Protein AF-A0A392UHX6-F1 (afdb_monomer_lite)

Foldseek 3Di:
DCPDPVNVVVLQVLQDVQQCQVQDPDPDDDPDDRHDLQWDQDPVRDIDGHVVGQADPPPRAGSVHDPDVDDPVVPD

Structure (mmCIF, N/CA/C/O backbone):
data_AF-A0A392UHX6-F1
#
_entry.id   AF-A0A392UHX6-F1
#
loop_
_atom_site.group_PDB
_atom_site.id
_atom_site.type_symbol
_atom_site.label_atom_id
_atom_site.label_alt_id
_atom_site.label_comp_id
_atom_site.label_asym_id
_atom_site.label_entity_id
_atom_site.label_seq_id
_atom_site.pdbx_PDB_ins_code
_atom_site.Cartn_x
_atom_site.Cartn_y
_atom_site.Cartn_z
_atom_site.occupancy
_atom_site.B_iso_or_equiv
_atom_site.auth_seq_id
_atom_site.auth_comp_id
_atom_site.auth_asym_id
_atom_site.auth_atom_id
_atom_site.pdbx_PDB_model_num
ATOM 1 N N . GLN A 1 1 ? -3.293 2.005 22.025 1.00 92.44 1 GLN A N 1
ATOM 2 C CA . GLN A 1 1 ? -2.113 2.753 21.547 1.00 92.44 1 GLN A CA 1
ATOM 3 C C . GLN A 1 1 ? -1.716 2.205 20.176 1.00 92.44 1 GLN A C 1
ATOM 5 O O . GLN A 1 1 ? -1.977 1.024 19.948 1.00 92.44 1 GLN A O 1
ATOM 10 N N . PRO A 1 2 ? -1.197 3.028 19.251 1.00 96.81 2 PRO A N 1
ATOM 11 C CA . PRO A 1 2 ? -0.937 2.631 17.860 1.00 96.81 2 PRO A CA 1
ATOM 12 C C . PRO A 1 2 ? 0.104 1.511 17.692 1.00 96.81 2 PRO A C 1
ATOM 14 O O . PRO A 1 2 ? 0.010 0.710 16.768 1.00 96.81 2 PRO A O 1
ATOM 17 N N . GLU A 1 3 ? 1.061 1.418 18.605 1.00 97.56 3 GLU A N 1
ATOM 18 C CA . GLU A 1 3 ? 2.133 0.423 18.637 1.00 97.56 3 GLU A CA 1
ATOM 19 C C . GLU A 1 3 ? 1.671 -0.971 19.085 1.00 97.56 3 GLU A C 1
ATOM 21 O O . GLU A 1 3 ? 2.425 -1.939 18.979 1.00 97.56 3 GLU A O 1
ATOM 26 N N . SER A 1 4 ? 0.440 -1.105 19.592 1.00 98.56 4 SER A N 1
ATOM 27 C CA . SER A 1 4 ? -0.046 -2.400 20.058 1.00 98.56 4 SER A CA 1
ATOM 28 C C . SER A 1 4 ? -0.285 -3.351 18.885 1.00 98.56 4 SER A C 1
ATOM 30 O O . SER A 1 4 ? -0.801 -2.973 17.829 1.00 98.56 4 SER A O 1
ATOM 32 N N . LEU A 1 5 ? 0.027 -4.634 19.087 1.00 98.19 5 LEU A N 1
ATOM 33 C CA . LEU A 1 5 ? -0.195 -5.664 18.070 1.00 98.19 5 LEU A CA 1
ATOM 34 C C . LEU A 1 5 ? -1.668 -5.747 17.643 1.00 98.19 5 LEU A C 1
ATOM 36 O O . LEU A 1 5 ? -1.967 -5.989 16.475 1.00 98.19 5 LEU A O 1
ATOM 40 N N . GLU A 1 6 ? -2.589 -5.531 18.581 1.00 98.38 6 GLU A N 1
ATOM 41 C CA . GLU A 1 6 ? -4.024 -5.462 18.308 1.00 98.38 6 GLU A CA 1
ATOM 42 C C . GLU A 1 6 ? -4.364 -4.308 17.356 1.00 98.38 6 GLU A C 1
ATOM 44 O O . GLU A 1 6 ? -5.067 -4.518 16.365 1.00 98.38 6 GLU A O 1
ATOM 49 N N . CYS A 1 7 ? -3.822 -3.111 17.609 1.00 98.25 7 CYS A N 1
ATOM 50 C CA . CYS A 1 7 ? -4.043 -1.951 16.754 1.00 98.25 7 CYS A CA 1
ATOM 51 C C . CYS A 1 7 ? -3.526 -2.215 15.338 1.00 98.25 7 CYS A C 1
ATOM 53 O O . CYS A 1 7 ? -4.282 -2.088 14.376 1.00 98.25 7 CYS A O 1
ATOM 55 N N . VAL A 1 8 ? -2.282 -2.687 15.208 1.00 98.12 8 VAL A N 1
ATOM 56 C CA . VAL A 1 8 ? -1.671 -2.979 13.902 1.00 98.12 8 VAL A CA 1
ATOM 57 C C . VAL A 1 8 ? -2.453 -4.058 13.142 1.00 98.12 8 VAL A C 1
ATOM 59 O O . VAL A 1 8 ? -2.681 -3.920 11.938 1.00 98.12 8 VAL A O 1
ATOM 62 N N . ARG A 1 9 ? -2.925 -5.111 13.824 1.00 98.19 9 ARG A N 1
ATOM 63 C CA . ARG A 1 9 ? -3.781 -6.146 13.214 1.00 98.19 9 ARG A CA 1
ATOM 64 C C . ARG A 1 9 ? -5.111 -5.573 12.725 1.00 98.19 9 ARG A C 1
ATOM 66 O O . ARG A 1 9 ? -5.533 -5.903 11.618 1.00 98.19 9 ARG A O 1
ATOM 73 N N . ARG A 1 10 ? -5.745 -4.692 13.504 1.00 97.88 10 ARG A N 1
ATOM 74 C CA . ARG A 1 10 ? -6.998 -4.023 13.119 1.00 97.88 10 ARG A CA 1
ATOM 75 C C . ARG A 1 10 ? -6.805 -3.107 11.913 1.00 97.88 10 ARG A C 1
ATOM 77 O O . ARG A 1 10 ? -7.578 -3.185 10.963 1.00 97.88 10 ARG A O 1
ATOM 84 N N . VAL A 1 11 ? -5.767 -2.273 11.931 1.00 97.69 11 VAL A N 1
ATOM 85 C CA . VAL A 1 11 ? -5.429 -1.355 10.832 1.00 97.69 11 VAL A CA 1
ATOM 86 C C . VAL A 1 11 ? -5.139 -2.137 9.548 1.00 97.69 11 VAL A C 1
ATOM 88 O O . VAL A 1 11 ? -5.668 -1.794 8.492 1.00 97.69 11 VAL A O 1
ATOM 91 N N . ARG A 1 12 ? -4.386 -3.243 9.642 1.00 97.25 12 ARG A N 1
ATOM 92 C CA . ARG A 1 12 ? -4.154 -4.158 8.513 1.00 97.25 12 ARG A CA 1
ATOM 93 C C . ARG A 1 12 ? -5.466 -4.709 7.947 1.00 97.25 12 ARG A C 1
ATOM 95 O O . ARG A 1 12 ? -5.649 -4.665 6.735 1.00 97.25 12 ARG A O 1
ATOM 102 N N . ALA A 1 13 ? -6.366 -5.207 8.797 1.00 97.56 13 ALA A N 1
ATOM 103 C CA . ALA A 1 13 ? -7.641 -5.777 8.356 1.00 97.56 13 ALA A CA 1
ATOM 104 C C . ALA A 1 13 ? -8.527 -4.742 7.638 1.00 97.56 13 ALA A C 1
ATOM 106 O O . ALA A 1 13 ? -9.140 -5.054 6.618 1.00 97.56 13 ALA A O 1
ATOM 107 N N . ILE A 1 14 ? -8.543 -3.495 8.125 1.00 97.62 14 ILE A N 1
ATOM 108 C CA . ILE A 1 14 ? -9.230 -2.378 7.458 1.00 97.62 14 ILE A CA 1
ATOM 109 C C . ILE A 1 14 ? -8.623 -2.129 6.072 1.00 97.62 14 ILE A C 1
ATOM 111 O O . ILE A 1 14 ? -9.357 -2.067 5.089 1.00 97.62 14 ILE A O 1
ATOM 115 N N . GLY A 1 15 ? -7.292 -2.052 5.974 1.00 97.44 15 GLY A N 1
ATOM 116 C CA . GLY A 1 15 ? -6.605 -1.864 4.693 1.00 97.44 15 GLY A CA 1
ATOM 117 C C . GLY A 1 15 ? -6.868 -2.993 3.690 1.00 97.44 15 GLY A C 1
ATOM 118 O O . GLY A 1 15 ? -7.009 -2.729 2.498 1.00 97.44 15 GLY A O 1
ATOM 119 N N . GLU A 1 16 ? -6.973 -4.241 4.156 1.00 96.12 16 GLU A N 1
ATOM 120 C CA . GLU A 1 16 ? -7.304 -5.404 3.319 1.00 96.12 16 GLU A CA 1
ATOM 121 C C . GLU A 1 16 ? -8.744 -5.371 2.801 1.00 96.12 16 GLU A C 1
ATOM 123 O O . GLU A 1 16 ? -8.980 -5.669 1.631 1.00 96.12 16 GLU A O 1
ATOM 128 N N . MET A 1 17 ? -9.703 -5.000 3.650 1.00 96.31 17 MET A N 1
ATOM 129 C CA . MET A 1 17 ? -11.104 -4.850 3.252 1.00 96.31 17 MET A CA 1
ATOM 130 C C . MET A 1 17 ? -11.270 -3.716 2.236 1.00 96.31 17 MET A C 1
ATOM 132 O O . MET A 1 17 ? -11.901 -3.912 1.200 1.00 96.31 17 MET A O 1
ATOM 136 N N . ASN A 1 18 ? -10.654 -2.564 2.501 1.00 97.25 18 ASN A N 1
ATOM 137 C CA . ASN A 1 18 ? -10.729 -1.410 1.612 1.00 97.25 18 ASN A CA 1
ATOM 138 C C . ASN A 1 18 ? -10.070 -1.698 0.259 1.00 97.25 18 ASN A C 1
ATOM 140 O O . ASN A 1 18 ? -10.621 -1.327 -0.768 1.00 97.25 18 ASN A O 1
ATOM 144 N N . TRP A 1 19 ? -8.935 -2.408 0.232 1.00 95.75 19 TRP A N 1
ATOM 145 C CA . TRP A 1 19 ? -8.306 -2.807 -1.029 1.00 95.75 19 TRP A CA 1
ATOM 146 C C . TRP A 1 19 ? -9.217 -3.708 -1.874 1.00 95.75 19 TRP A C 1
ATOM 148 O O . TRP A 1 19 ? -9.333 -3.500 -3.077 1.00 95.75 19 TRP A O 1
ATOM 158 N N . LYS A 1 20 ? -9.911 -4.674 -1.256 1.00 94.12 20 LYS A N 1
ATOM 159 C CA . LYS A 1 20 ? -10.877 -5.525 -1.975 1.00 94.12 20 LYS A CA 1
ATOM 160 C C . LYS A 1 20 ? -12.011 -4.715 -2.598 1.00 94.12 20 LYS A C 1
ATOM 162 O O . LYS A 1 20 ? -12.438 -5.055 -3.691 1.00 94.12 20 LYS A O 1
ATOM 167 N N . GLN A 1 21 ? -12.494 -3.683 -1.903 1.00 96.00 21 GLN A N 1
ATOM 168 C CA . GLN A 1 21 ? -13.530 -2.790 -2.422 1.00 96.00 21 GLN A CA 1
ATOM 169 C C . GLN A 1 21 ? -12.987 -1.897 -3.546 1.00 96.00 21 GLN A C 1
ATOM 171 O O . GLN A 1 21 ? -13.638 -1.750 -4.570 1.00 96.00 21 GLN A O 1
ATOM 176 N N . PHE A 1 22 ? -11.781 -1.350 -3.372 1.00 95.25 22 PHE A N 1
ATOM 177 C CA . PHE A 1 22 ? -11.114 -0.504 -4.361 1.00 95.25 22 PHE A CA 1
ATOM 178 C C . PHE A 1 22 ? -10.835 -1.244 -5.677 1.00 95.25 22 PHE A C 1
ATOM 180 O O . PHE A 1 22 ? -11.048 -0.694 -6.747 1.00 95.25 22 PHE A O 1
ATOM 187 N N . ALA A 1 23 ? -10.377 -2.496 -5.596 1.00 94.00 23 ALA A N 1
ATOM 188 C CA . ALA A 1 23 ? -10.060 -3.324 -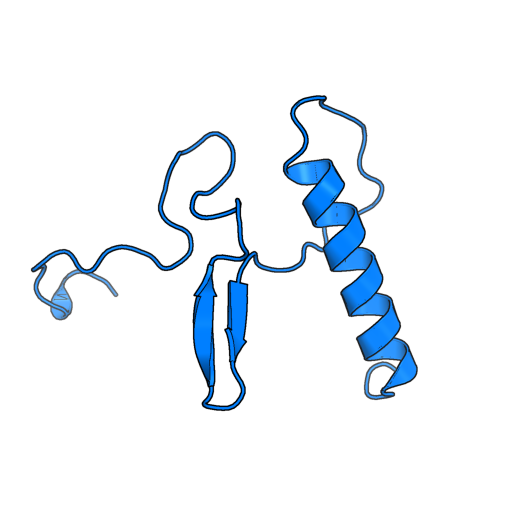6.759 1.00 94.00 23 ALA A CA 1
ATOM 189 C C . ALA A 1 23 ? -11.265 -4.124 -7.298 1.00 94.00 23 ALA A C 1
ATOM 191 O O . ALA A 1 23 ? -11.086 -4.992 -8.152 1.00 94.00 23 ALA A O 1
ATOM 192 N N . ALA A 1 24 ? -12.475 -3.902 -6.772 1.00 94.00 24 ALA A N 1
ATOM 193 C CA . ALA A 1 24 ? -13.674 -4.571 -7.262 1.00 94.00 24 ALA A CA 1
ATOM 194 C C . ALA A 1 24 ? -14.125 -3.976 -8.604 1.00 94.00 24 ALA A C 1
ATOM 196 O O . ALA A 1 24 ? -13.992 -2.782 -8.843 1.00 94.00 24 ALA A O 1
ATOM 197 N N . ASN A 1 25 ? -14.739 -4.805 -9.453 1.00 92.38 25 ASN A N 1
ATOM 198 C CA . ASN A 1 25 ? -15.304 -4.349 -10.729 1.00 92.38 25 ASN A CA 1
ATOM 199 C C . ASN A 1 25 ? -16.463 -3.354 -10.545 1.00 92.38 25 ASN A C 1
ATOM 201 O O . ASN A 1 25 ? -16.729 -2.537 -11.422 1.00 92.38 25 ASN A O 1
ATOM 205 N N . GLU A 1 26 ? -17.189 -3.454 -9.429 1.00 94.31 26 GLU A N 1
ATOM 206 C CA . GLU A 1 26 ? -18.304 -2.567 -9.111 1.00 94.31 26 GLU A CA 1
ATOM 207 C C . GLU A 1 26 ? -17.830 -1.387 -8.264 1.00 94.31 26 GLU A C 1
ATOM 209 O O . GLU A 1 26 ? -17.319 -1.555 -7.154 1.00 94.31 26 GLU A O 1
ATOM 214 N N . VAL A 1 27 ? -18.065 -0.176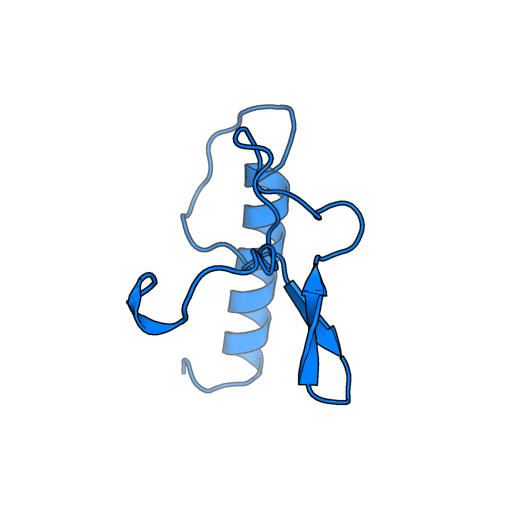 -8.768 1.00 93.19 27 VAL A N 1
ATOM 215 C CA . VAL A 1 27 ? -17.739 1.055 -8.048 1.00 93.19 27 VAL A CA 1
ATOM 216 C C . VAL A 1 27 ? -18.760 1.276 -6.940 1.00 93.19 27 VAL A C 1
ATOM 218 O O . VAL A 1 27 ? -19.958 1.418 -7.184 1.00 93.19 27 VAL A O 1
ATOM 221 N N . THR A 1 28 ? -18.271 1.340 -5.706 1.00 94.88 28 THR A N 1
ATOM 222 C CA . THR A 1 28 ? -19.084 1.594 -4.515 1.00 94.88 28 THR A CA 1
ATOM 223 C C . THR A 1 28 ? -18.425 2.657 -3.643 1.00 94.88 28 THR A C 1
ATOM 225 O O . THR A 1 28 ? -17.211 2.855 -3.686 1.00 94.88 28 THR A O 1
ATOM 228 N N . GLU A 1 29 ? -19.222 3.365 -2.843 1.00 95.94 29 GLU A N 1
ATOM 229 C CA . GLU A 1 29 ? -18.697 4.392 -1.946 1.00 95.94 29 GLU A CA 1
ATOM 230 C C . GLU A 1 29 ? -17.837 3.757 -0.838 1.00 95.94 29 GLU A C 1
ATOM 232 O O . GLU A 1 29 ? -18.281 2.880 -0.088 1.00 95.94 29 GLU A O 1
ATOM 237 N N . MET A 1 30 ? -16.587 4.210 -0.732 1.00 95.06 30 MET A N 1
ATOM 238 C CA . MET A 1 30 ? -15.647 3.763 0.292 1.00 95.06 30 MET A CA 1
ATOM 239 C C . MET A 1 30 ? -15.687 4.689 1.505 1.00 95.06 30 MET A C 1
ATOM 241 O O . MET A 1 30 ? -15.664 5.909 1.379 1.00 95.06 30 MET A O 1
ATOM 245 N N . ARG A 1 31 ? -15.659 4.111 2.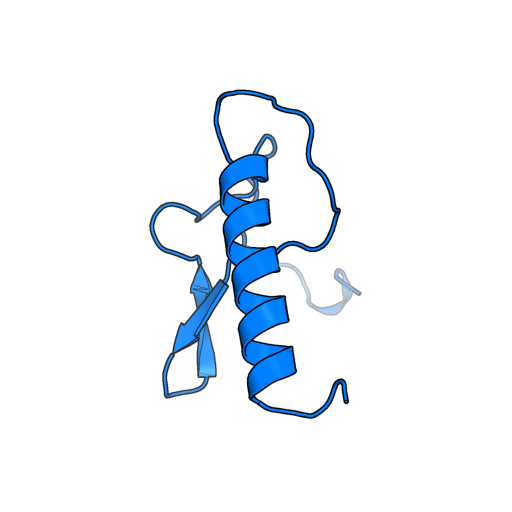709 1.00 92.00 31 ARG A N 1
ATOM 246 C CA . ARG A 1 31 ? -15.684 4.874 3.974 1.00 92.00 31 ARG A CA 1
ATOM 247 C C . ARG A 1 31 ? -14.299 5.273 4.499 1.00 92.00 31 ARG A C 1
ATOM 249 O O . ARG A 1 31 ? -14.182 5.743 5.628 1.00 92.00 31 ARG A O 1
ATOM 256 N N . GLY A 1 32 ? -13.240 5.059 3.720 1.00 93.06 32 GLY A N 1
ATOM 257 C CA . GLY A 1 32 ? -11.876 5.412 4.101 1.00 93.06 32 GLY A CA 1
ATOM 258 C C . GLY A 1 32 ? -10.869 5.172 2.981 1.00 93.06 32 GLY A C 1
ATOM 259 O O . GLY A 1 32 ? -11.129 4.421 2.048 1.00 93.06 32 GLY A O 1
ATOM 260 N N . HIS A 1 33 ? -9.702 5.805 3.103 1.00 96.38 33 HIS A N 1
ATOM 261 C CA . HIS A 1 33 ? -8.666 5.820 2.059 1.00 96.38 33 HIS A CA 1
ATOM 262 C C . HIS A 1 33 ? -7.441 4.962 2.391 1.00 96.38 33 HIS A C 1
ATOM 264 O O . HIS A 1 33 ? -6.516 4.858 1.592 1.00 96.38 33 HIS A O 1
ATOM 270 N N . LEU A 1 34 ? -7.407 4.350 3.579 1.00 97.62 34 LEU A N 1
ATOM 271 C CA . LEU A 1 34 ? -6.331 3.435 3.937 1.00 97.62 34 LEU A CA 1
ATOM 272 C C . LEU A 1 34 ? -6.484 2.140 3.140 1.00 97.62 34 LEU A C 1
ATOM 274 O O . LEU A 1 34 ? -7.442 1.400 3.359 1.00 97.62 34 LEU A O 1
ATOM 278 N N . LEU A 1 35 ? -5.509 1.848 2.285 1.00 97.38 35 LEU A N 1
ATOM 279 C CA . LEU A 1 35 ? -5.423 0.612 1.517 1.00 97.38 35 LEU A CA 1
ATOM 280 C C . LEU A 1 35 ? -4.188 -0.179 1.941 1.00 97.38 35 LEU A C 1
ATOM 282 O O . LEU A 1 35 ? -3.129 0.392 2.210 1.00 97.38 35 LEU A O 1
ATOM 286 N N . LYS A 1 36 ? -4.301 -1.509 1.964 1.00 95.50 36 LYS A N 1
ATOM 287 C CA . LYS A 1 36 ? -3.115 -2.366 1.968 1.00 95.50 36 LYS A CA 1
ATOM 288 C C . LYS A 1 36 ? -2.426 -2.217 0.614 1.00 95.50 36 LYS A C 1
ATOM 290 O O . LYS A 1 36 ? -3.052 -2.447 -0.414 1.00 95.50 36 LYS A O 1
ATOM 295 N N . TYR A 1 37 ? -1.138 -1.889 0.619 1.00 96.38 37 TYR A N 1
ATOM 296 C CA . TYR A 1 37 ? -0.346 -1.942 -0.605 1.00 96.38 37 TYR A CA 1
ATOM 297 C C . TYR A 1 37 ? -0.304 -3.395 -1.119 1.00 96.38 37 TYR A C 1
ATOM 299 O O . TYR A 1 37 ? -0.025 -4.283 -0.305 1.00 96.38 37 TYR A O 1
ATOM 307 N N . PRO A 1 38 ? -0.598 -3.666 -2.406 1.00 95.44 38 PRO A N 1
ATOM 308 C CA . PRO A 1 38 ? -0.935 -5.004 -2.911 1.00 95.44 38 PRO A CA 1
ATOM 309 C C . PRO A 1 38 ? 0.270 -5.938 -3.113 1.00 95.44 38 PRO A C 1
ATOM 311 O O 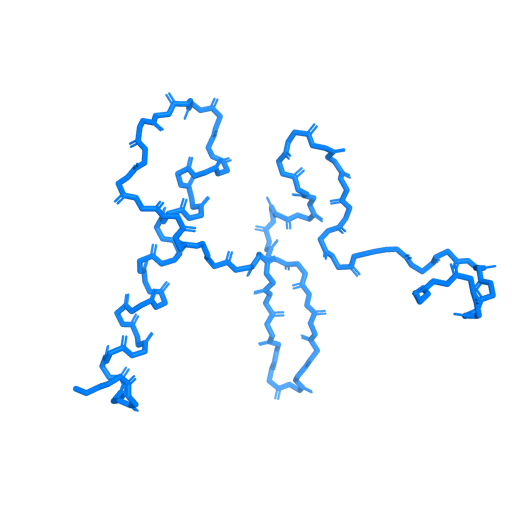. PRO A 1 38 ? 0.427 -6.604 -4.136 1.00 95.44 38 PRO A O 1
ATOM 314 N N . VAL A 1 39 ? 1.131 -6.011 -2.102 1.00 95.75 39 VAL A N 1
ATOM 315 C CA . VAL A 1 39 ? 2.310 -6.870 -2.060 1.00 95.75 39 VAL A CA 1
ATOM 316 C C . VAL A 1 39 ? 2.208 -7.905 -0.946 1.00 95.75 39 VAL A C 1
ATOM 318 O O . VAL A 1 39 ? 1.623 -7.672 0.117 1.00 95.75 39 VAL A O 1
ATOM 321 N N . ASP A 1 40 ? 2.820 -9.053 -1.200 1.00 94.31 40 ASP A N 1
ATOM 322 C CA . ASP A 1 40 ? 3.132 -10.083 -0.222 1.00 94.31 40 ASP A CA 1
ATOM 323 C C . ASP A 1 40 ? 4.630 -10.068 0.088 1.00 94.31 40 ASP A C 1
ATOM 325 O O . ASP A 1 40 ? 5.462 -9.838 -0.795 1.00 94.31 40 ASP A O 1
ATOM 329 N N . VAL A 1 41 ? 4.973 -10.334 1.345 1.00 94.81 41 VAL A N 1
ATOM 330 C CA . VAL A 1 41 ? 6.362 -10.430 1.799 1.00 94.81 41 VAL A CA 1
ATOM 331 C C . VAL A 1 41 ? 6.564 -11.818 2.373 1.00 94.81 41 VAL A C 1
ATOM 333 O O . VAL A 1 41 ? 5.931 -12.194 3.362 1.00 94.81 41 VAL A O 1
ATOM 336 N N . ASP A 1 42 ? 7.452 -12.587 1.748 1.00 94.38 42 ASP A N 1
ATOM 337 C CA . ASP A 1 42 ? 7.734 -13.941 2.204 1.00 94.38 42 ASP A CA 1
ATOM 338 C C . ASP A 1 42 ? 8.599 -13.968 3.479 1.00 94.38 42 ASP A C 1
ATOM 340 O O . ASP A 1 42 ? 9.096 -12.951 3.963 1.00 94.38 42 ASP A O 1
ATOM 344 N N . ARG A 1 43 ? 8.823 -15.167 4.033 1.00 95.69 43 ARG A N 1
ATOM 345 C CA . ARG A 1 43 ? 9.640 -15.348 5.250 1.00 95.69 43 ARG A CA 1
ATOM 346 C C . ARG A 1 43 ? 11.094 -14.881 5.106 1.00 95.69 43 ARG A C 1
ATOM 348 O O . ARG A 1 43 ? 11.759 -14.706 6.121 1.00 95.69 43 ARG A O 1
ATOM 355 N N . LYS A 1 44 ? 11.597 -14.732 3.879 1.00 96.94 44 LYS A N 1
ATOM 356 C CA . LYS A 1 44 ? 12.950 -14.251 3.569 1.00 96.94 44 LYS A CA 1
ATOM 357 C C . LYS A 1 44 ? 12.966 -12.753 3.236 1.00 96.94 44 LYS A C 1
ATOM 359 O O . LYS A 1 44 ? 14.026 -12.233 2.905 1.00 96.94 44 LYS A O 1
ATOM 364 N N . GLY A 1 45 ? 11.824 -12.066 3.310 1.00 94.94 45 GLY A N 1
ATOM 365 C CA . GLY A 1 45 ? 11.700 -10.652 2.964 1.00 94.94 45 GLY A CA 1
ATOM 366 C C . GLY A 1 45 ? 11.546 -10.384 1.465 1.00 94.94 45 GLY A C 1
ATOM 367 O O . GLY A 1 45 ? 11.588 -9.225 1.056 1.00 94.94 45 GLY A O 1
ATOM 368 N N . LYS A 1 46 ? 11.366 -11.415 0.625 1.00 94.56 46 LYS A N 1
ATOM 369 C CA . LYS A 1 46 ? 11.152 -11.215 -0.812 1.00 94.56 46 LYS A CA 1
ATOM 370 C C . LYS A 1 46 ? 9.749 -10.663 -1.048 1.00 94.56 46 LYS A C 1
ATOM 372 O O . LYS A 1 46 ? 8.759 -11.295 -0.677 1.00 94.56 46 LYS A O 1
ATOM 377 N N . VAL A 1 47 ? 9.690 -9.514 -1.716 1.00 94.69 47 VAL A N 1
ATOM 378 C CA . VAL A 1 47 ? 8.447 -8.857 -2.125 1.00 94.69 47 VAL A CA 1
ATOM 379 C C . VAL A 1 47 ? 7.923 -9.496 -3.409 1.00 94.69 47 VAL A C 1
ATOM 381 O O . VAL A 1 47 ? 8.677 -9.722 -4.361 1.00 94.69 47 VAL A O 1
ATOM 384 N N . ARG A 1 48 ? 6.630 -9.806 -3.431 1.00 94.50 48 ARG A N 1
ATOM 385 C CA . ARG A 1 48 ? 5.893 -10.303 -4.600 1.00 94.50 48 ARG A CA 1
ATOM 386 C C . ARG A 1 48 ? 4.546 -9.594 -4.684 1.00 94.50 48 ARG A C 1
ATOM 388 O O . ARG A 1 48 ? 4.086 -9.046 -3.688 1.00 94.50 48 ARG A O 1
ATOM 395 N N . SER A 1 49 ? 3.910 -9.608 -5.850 1.00 94.50 49 SER A N 1
ATOM 396 C CA . SER A 1 49 ? 2.506 -9.210 -5.954 1.00 94.50 49 SER A CA 1
ATOM 397 C C . SER A 1 49 ? 1.621 -10.174 -5.163 1.00 94.50 49 SER A C 1
ATOM 399 O O . SER A 1 49 ? 1.956 -11.354 -4.998 1.00 94.50 49 SER A O 1
ATOM 401 N N . LEU A 1 50 ? 0.489 -9.675 -4.668 1.00 92.19 50 LEU A N 1
ATOM 402 C CA . LEU A 1 50 ? -0.558 -10.554 -4.155 1.00 92.19 50 LEU A CA 1
ATOM 403 C C . LEU A 1 50 ? -1.125 -11.408 -5.311 1.00 92.19 50 LEU A C 1
ATOM 405 O O . LEU A 1 50 ? -1.232 -10.907 -6.431 1.00 92.19 50 LEU A O 1
ATOM 409 N N . PRO A 1 51 ? -1.485 -12.684 -5.075 1.00 89.19 51 PRO A N 1
ATOM 410 C CA . PRO A 1 51 ? -2.060 -13.531 -6.120 1.00 89.19 51 PRO A CA 1
ATOM 411 C C . PRO A 1 51 ? -3.329 -12.918 -6.730 1.00 89.19 51 PRO A C 1
ATOM 413 O O . PRO A 1 51 ? -4.248 -12.563 -5.987 1.00 89.19 51 PRO A O 1
ATOM 416 N N . GLY A 1 52 ? -3.382 -12.817 -8.063 1.00 89.88 52 GLY A N 1
ATOM 417 C CA . GLY A 1 52 ? -4.508 -12.217 -8.792 1.00 89.88 52 GLY A CA 1
ATOM 418 C C . GLY A 1 52 ? -4.544 -10.687 -8.734 1.00 89.88 52 GLY A C 1
ATOM 419 O O . GLY A 1 52 ? -5.573 -10.084 -9.028 1.00 89.88 52 GLY A O 1
ATOM 420 N N . GLN A 1 53 ? -3.454 -10.069 -8.277 1.00 92.62 53 GLN A N 1
ATOM 421 C CA . GLN A 1 53 ? -3.267 -8.625 -8.161 1.00 92.62 53 GLN A CA 1
ATOM 422 C C . GLN A 1 53 ? -1.851 -8.284 -8.625 1.00 92.62 53 GLN A C 1
ATOM 424 O O . GLN A 1 53 ? -1.020 -7.784 -7.868 1.00 92.62 53 GLN A O 1
ATOM 429 N N . GLU A 1 54 ? -1.528 -8.655 -9.859 1.00 94.19 54 GLU A N 1
ATOM 430 C CA . GLU A 1 54 ? -0.219 -8.414 -10.463 1.00 94.19 54 GLU A CA 1
ATOM 431 C C . GLU A 1 54 ? -0.071 -6.971 -10.972 1.00 94.19 54 GLU A C 1
ATOM 433 O O . GLU A 1 54 ? 1.047 -6.446 -11.041 1.00 94.19 54 GLU A O 1
ATOM 438 N N . GLU A 1 55 ? -1.195 -6.323 -11.277 1.00 95.00 55 GLU A N 1
ATOM 439 C CA . GLU A 1 55 ? -1.275 -4.997 -11.880 1.00 95.00 55 GLU A CA 1
ATOM 440 C C . GLU A 1 55 ? -2.170 -4.052 -11.071 1.00 95.00 55 GLU A C 1
ATOM 442 O O . GLU A 1 55 ? -3.092 -4.478 -10.371 1.00 95.00 55 GLU A O 1
ATOM 447 N N . PHE A 1 56 ? -1.892 -2.750 -11.158 1.00 94.44 56 PHE A N 1
ATOM 448 C CA . PHE A 1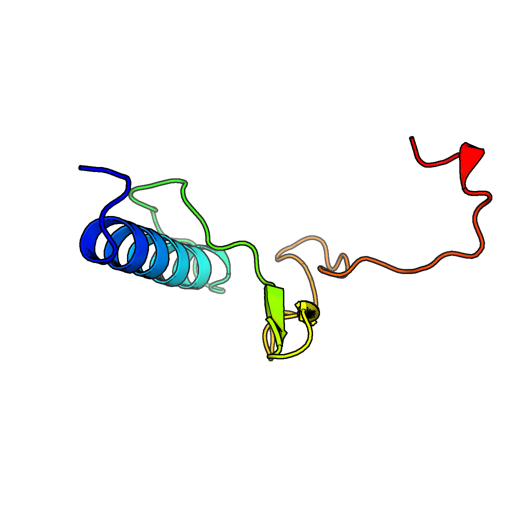 56 ? -2.779 -1.732 -10.607 1.00 94.44 56 PHE A CA 1
ATOM 449 C C . PHE A 1 56 ? -4.115 -1.731 -11.360 1.00 94.44 56 PHE A C 1
ATOM 451 O O . PHE A 1 56 ? -4.090 -1.735 -12.598 1.00 94.44 56 PHE A O 1
ATOM 458 N N . PRO A 1 57 ? -5.256 -1.660 -10.639 1.00 93.06 57 PRO A N 1
ATOM 459 C CA . PRO A 1 57 ? -6.555 -1.436 -11.260 1.00 93.06 57 PRO A CA 1
ATOM 460 C C . PRO A 1 57 ? -6.499 -0.248 -12.227 1.00 93.06 57 PRO A C 1
ATOM 462 O O . PRO A 1 57 ? -5.762 0.713 -11.993 1.00 93.06 57 PRO A O 1
ATOM 465 N N . ASP A 1 58 ? -7.239 -0.347 -13.328 1.00 90.62 58 ASP A N 1
ATOM 466 C CA . ASP A 1 58 ? -7.383 0.651 -14.401 1.00 90.62 58 ASP A CA 1
ATOM 467 C C . ASP A 1 58 ? -6.143 0.922 -15.272 1.00 90.62 58 ASP A C 1
ATOM 469 O O . ASP A 1 58 ? -6.280 1.154 -16.473 1.00 90.62 58 ASP A O 1
ATOM 473 N N . VAL A 1 59 ? -4.933 0.890 -14.708 1.00 91.12 59 VAL A N 1
ATOM 474 C CA . VAL A 1 59 ? -3.702 1.294 -15.414 1.00 91.12 59 VAL A CA 1
ATOM 475 C C . VAL A 1 59 ? -2.958 0.104 -16.028 1.00 91.12 59 VAL A C 1
ATOM 477 O O . VAL A 1 59 ? -2.242 0.278 -17.014 1.00 91.12 59 VAL A O 1
ATOM 480 N N . GLY A 1 60 ? -3.074 -1.099 -15.452 1.00 88.88 60 GLY A N 1
ATOM 481 C CA . GLY A 1 60 ? -2.337 -2.284 -15.926 1.00 88.88 60 GLY A CA 1
ATOM 482 C C . GLY A 1 60 ? -0.830 -2.251 -15.615 1.00 88.88 60 GLY A C 1
ATOM 483 O O . GLY A 1 60 ? -0.047 -3.052 -16.118 1.00 88.88 60 GLY A O 1
ATOM 484 N N . GLY A 1 61 ? -0.374 -1.298 -14.795 1.00 91.81 61 GLY A N 1
ATOM 485 C CA . GLY A 1 61 ? 1.027 -1.201 -14.385 1.00 91.81 61 GLY A CA 1
ATOM 486 C C . GLY A 1 61 ? 1.389 -2.289 -13.375 1.00 91.81 61 GLY A C 1
ATOM 487 O O . GLY A 1 61 ? 0.668 -2.480 -12.399 1.00 91.81 61 GLY A O 1
ATOM 488 N N . LYS A 1 62 ? 2.523 -2.974 -13.562 1.00 93.56 62 LYS A N 1
ATOM 489 C CA . LYS A 1 62 ? 2.977 -4.028 -12.638 1.00 93.56 62 LYS A CA 1
ATOM 490 C C . LYS A 1 62 ? 3.236 -3.474 -11.238 1.00 93.56 62 LYS A C 1
ATOM 492 O O . LYS A 1 62 ? 4.055 -2.572 -11.072 1.00 93.56 62 LYS A O 1
ATOM 497 N N . ILE A 1 63 ? 2.625 -4.086 -10.225 1.00 93.69 63 ILE A N 1
ATOM 498 C CA . ILE A 1 63 ? 2.729 -3.653 -8.820 1.00 93.69 63 ILE A CA 1
ATOM 499 C C . ILE A 1 63 ? 4.164 -3.720 -8.289 1.00 93.69 63 ILE A C 1
ATOM 501 O O . ILE A 1 63 ? 4.613 -2.829 -7.577 1.00 93.69 63 ILE A O 1
ATOM 505 N N . VAL A 1 64 ? 4.907 -4.762 -8.657 1.00 93.62 64 VAL A N 1
ATOM 506 C CA . VAL A 1 64 ? 6.322 -4.925 -8.273 1.00 93.62 64 VAL A CA 1
ATOM 507 C C . VAL A 1 64 ? 7.282 -4.211 -9.230 1.00 93.62 64 VAL A C 1
ATOM 509 O O . VAL A 1 64 ? 8.493 -4.419 -9.171 1.00 93.62 64 VAL A O 1
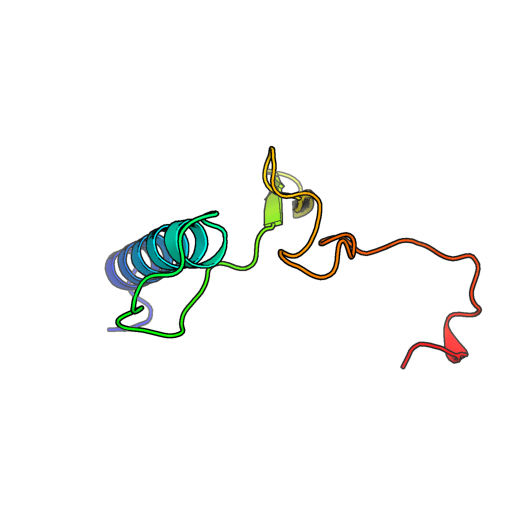ATOM 512 N N . GLY A 1 65 ? 6.741 -3.385 -10.126 1.00 89.50 65 GLY A N 1
ATOM 513 C CA . GLY A 1 65 ? 7.478 -2.730 -11.191 1.00 89.50 65 GLY A CA 1
ATOM 514 C C . GLY A 1 65 ? 7.961 -3.691 -12.276 1.00 89.50 65 GLY A C 1
ATOM 515 O O . GLY A 1 65 ? 7.683 -4.894 -12.298 1.00 89.50 65 GLY A O 1
ATOM 516 N N . SER A 1 66 ? 8.708 -3.125 -13.213 1.00 83.88 66 SER A N 1
ATOM 517 C CA . SER A 1 66 ? 9.445 -3.858 -14.232 1.00 83.88 66 SER A CA 1
ATOM 518 C C . SER A 1 66 ? 10.875 -3.355 -14.238 1.00 83.88 66 SER A C 1
ATOM 520 O O . SER A 1 66 ? 11.096 -2.146 -14.298 1.00 83.88 66 SER A O 1
ATOM 522 N N . PHE A 1 67 ? 11.840 -4.269 -14.236 1.00 72.56 67 PHE A N 1
ATOM 523 C CA . PHE A 1 67 ? 13.222 -3.899 -14.497 1.00 72.56 67 PHE A CA 1
ATOM 524 C C . PHE A 1 67 ? 13.369 -3.635 -15.999 1.00 72.56 67 PHE A C 1
ATOM 526 O O . PHE A 1 67 ? 13.600 -4.549 -16.789 1.00 72.56 67 PHE A O 1
ATOM 533 N N . LEU A 1 68 ? 13.149 -2.389 -16.413 1.00 65.44 68 LEU A N 1
ATOM 534 C CA . LEU A 1 68 ? 13.628 -1.927 -17.709 1.00 65.44 68 LEU A CA 1
ATOM 535 C C . LEU A 1 68 ? 15.144 -1.760 -17.582 1.00 65.44 68 LEU A C 1
ATOM 537 O O . LEU A 1 68 ? 15.620 -1.302 -16.548 1.00 65.44 68 LEU A O 1
ATOM 541 N N . ALA A 1 69 ? 15.904 -2.119 -18.618 1.00 61.41 69 ALA A N 1
ATOM 542 C CA . ALA A 1 69 ? 17.350 -1.885 -18.699 1.00 61.41 69 ALA A CA 1
ATOM 543 C C . ALA A 1 69 ? 17.669 -0.380 -18.858 1.00 61.41 69 ALA A C 1
ATOM 545 O O . ALA A 1 69 ? 18.379 0.043 -19.769 1.00 61.41 69 ALA A O 1
ATOM 546 N N . MET A 1 70 ? 17.066 0.445 -18.010 1.00 63.34 70 MET A N 1
ATOM 547 C CA . MET A 1 70 ? 17.264 1.876 -17.910 1.00 63.34 70 MET A CA 1
ATOM 548 C C . MET A 1 70 ? 18.439 2.118 -16.975 1.00 63.34 70 MET A C 1
ATOM 550 O O . MET A 1 70 ? 18.626 1.413 -15.984 1.00 63.34 70 MET A O 1
ATOM 554 N N . LYS A 1 71 ? 19.267 3.106 -17.312 1.00 62.62 71 LYS A N 1
ATOM 555 C CA . LYS A 1 71 ? 20.366 3.501 -16.436 1.00 62.62 71 LYS A CA 1
ATOM 556 C C . LYS A 1 71 ? 19.777 3.975 -15.107 1.00 62.62 71 LYS A C 1
ATOM 558 O O . LYS A 1 71 ? 18.867 4.801 -15.102 1.00 62.62 71 LYS A O 1
ATOM 563 N N . GLU A 1 72 ? 20.320 3.481 -13.998 1.00 66.06 72 GLU A N 1
ATOM 564 C CA . GLU A 1 72 ? 19.839 3.797 -12.644 1.00 66.06 72 GLU A CA 1
ATOM 565 C C . GLU A 1 72 ? 19.782 5.312 -12.369 1.00 66.06 72 GLU A C 1
ATOM 567 O O . GLU A 1 72 ? 18.920 5.777 -11.632 1.00 66.06 72 GLU A O 1
ATOM 572 N N . ASN A 1 73 ? 20.628 6.106 -13.035 1.00 73.81 73 ASN A N 1
ATOM 573 C CA . ASN A 1 73 ? 20.672 7.564 -12.898 1.00 73.81 73 ASN A CA 1
ATOM 574 C C . ASN A 1 73 ? 19.495 8.327 -13.537 1.00 73.81 73 ASN A C 1
ATOM 576 O O . ASN A 1 73 ? 19.463 9.551 -13.439 1.00 73.81 73 ASN A O 1
ATOM 580 N N . LEU A 1 74 ? 18.564 7.643 -14.208 1.00 68.25 74 LEU A N 1
ATOM 581 C CA . LEU A 1 74 ? 17.396 8.255 -14.856 1.00 68.25 74 LEU A CA 1
ATOM 582 C C . LEU A 1 74 ? 16.085 8.046 -14.079 1.00 68.25 74 LEU A C 1
ATOM 584 O O . LEU A 1 74 ? 15.040 8.475 -14.557 1.00 68.25 74 LEU A O 1
ATOM 588 N N . THR A 1 75 ? 16.122 7.380 -12.918 1.00 64.62 75 THR A N 1
ATOM 589 C CA . THR A 1 75 ? 14.908 6.951 -12.188 1.00 64.62 75 THR A CA 1
ATOM 590 C C . THR A 1 75 ? 14.859 7.456 -10.737 1.00 64.62 75 THR A C 1
ATOM 592 O O . THR A 1 75 ? 14.311 6.777 -9.871 1.00 64.62 75 THR A O 1
ATOM 595 N N . ILE A 1 76 ? 15.443 8.631 -10.468 1.00 52.38 76 ILE A N 1
ATOM 596 C CA . ILE A 1 76 ? 15.432 9.299 -9.151 1.00 52.38 76 ILE A CA 1
ATOM 597 C C . ILE A 1 76 ? 14.517 10.519 -9.199 1.00 52.38 76 ILE A C 1
ATOM 599 O O . ILE A 1 76 ? 14.694 11.328 -10.138 1.00 52.38 76 ILE A O 1
#

pLDDT: mean 90.83, std 10.56, range [52.38, 98.56]

Organism: NCBI:txid97028

Radius of gyration: 15.49 Å; chains: 1; bounding box: 40×25×40 Å

Secondary structure (DSSP, 8-state):
-TTSHHHHHHHHHHHHHHHHHHTSSS----S------SEEE-TT--EEEBTTB-B-TTT--BTT----S--GGG--

InterPro domains:
  IPR015679 Phospholipase D family [PTHR18896] (1-74)
  IPR024632 Phospholipase D, C-terminal [PF12357] (1-66)

Sequence (76 aa):
QPESLECVRRVRAIGEMNWKQFAANEVTEMRGHLLKYPVDVDRKGKVRSLPGQEEFPDVGGKIVGSFLAMKENLTI